Protein AF-A0A968MEX9-F1 (afdb_monomer_lite)

Secondary structure (DSSP, 8-state):
--B--SS----STTGGGGS-TTSHHHHHHHHHHHHHH-SHHHHHHHHT----SHHHHHT--HHHHHH-HHHHHHHHHHHHHHHHHHHHHHHHHHHHH-TTS-B----EESS---HHHHHHHHHH-SSEEEE--SSS--HHHHHHHHHHH-S-EEEEE-----------

Foldseek 3Di:
DADADAAAPPLALLCVLVDDLPDPLLVVLLVLLCVVQVDDVSVCVQQVHDDPDSSCVSNPHSVSCVVTPSSVVSSNVSSLVVLLCVLVVVLVVCCVPPVPHFHAYHAHELADHPLSSLCSNLVRGQEHEYADADPDRDPVSVVSSCVSNVHHYHYPHYDDDDDDDPPD

Structure (mmCIF, N/CA/C/O backbone):
data_AF-A0A968MEX9-F1
#
_entry.id   AF-A0A968MEX9-F1
#
loop_
_atom_site.group_PDB
_atom_site.id
_atom_site.type_symbol
_atom_site.label_atom_id
_atom_site.label_alt_id
_atom_site.label_comp_id
_atom_site.label_asym_id
_atom_site.label_entity_id
_atom_site.label_seq_id
_atom_site.pdbx_PDB_ins_code
_atom_site.Cartn_x
_atom_site.Cartn_y
_atom_site.Cartn_z
_atom_site.occupancy
_atom_site.B_iso_or_equiv
_atom_site.auth_seq_id
_atom_site.auth_comp_id
_atom_site.auth_asym_id
_atom_site.auth_atom_id
_atom_site.pdbx_PDB_model_num
ATOM 1 N N . MET A 1 1 ? 4.239 -7.609 -24.395 1.00 84.88 1 MET A N 1
ATOM 2 C CA . MET A 1 1 ? 4.602 -6.581 -23.383 1.00 84.88 1 MET A CA 1
ATOM 3 C C . MET A 1 1 ? 3.356 -6.282 -22.563 1.00 84.88 1 MET A C 1
ATOM 5 O O . MET A 1 1 ? 2.292 -6.270 -23.156 1.00 84.88 1 MET A O 1
ATOM 9 N N . GLY A 1 2 ? 3.469 -6.153 -21.239 1.00 96.69 2 GLY A N 1
ATOM 10 C CA . GLY A 1 2 ? 2.328 -6.124 -20.310 1.00 96.69 2 GLY A CA 1
ATOM 11 C C . GLY A 1 2 ? 1.661 -4.762 -20.087 1.00 96.69 2 GLY A C 1
ATOM 12 O O . GLY A 1 2 ? 1.912 -3.812 -20.825 1.00 96.69 2 GLY A O 1
ATOM 13 N N . TYR A 1 3 ? 0.853 -4.672 -19.027 1.00 98.12 3 TYR A N 1
ATOM 14 C CA . TYR A 1 3 ? 0.053 -3.497 -18.669 1.00 98.12 3 TYR A CA 1
ATOM 15 C C . TYR A 1 3 ? 0.547 -2.813 -17.391 1.00 98.12 3 TYR A C 1
ATOM 17 O O . TYR A 1 3 ? 0.719 -3.466 -16.360 1.00 98.12 3 TYR A O 1
ATOM 25 N N . PHE A 1 4 ? 0.701 -1.487 -17.442 1.00 98.12 4 PHE A N 1
ATOM 26 C CA . PHE A 1 4 ? 0.693 -0.640 -16.246 1.00 98.12 4 PHE A CA 1
ATOM 27 C C . PHE A 1 4 ? -0.752 -0.310 -15.880 1.00 98.12 4 PHE A C 1
ATOM 29 O O . PHE A 1 4 ? -1.548 -0.018 -16.773 1.00 98.12 4 PHE A O 1
ATOM 36 N N . ILE A 1 5 ? -1.079 -0.322 -14.590 1.00 98.00 5 ILE A N 1
ATOM 37 C CA . ILE A 1 5 ? -2.385 0.117 -14.088 1.00 98.00 5 ILE A CA 1
ATOM 38 C C . ILE A 1 5 ? -2.142 1.182 -13.026 1.00 98.00 5 ILE A C 1
ATOM 40 O O . ILE A 1 5 ? -1.430 0.926 -12.061 1.00 98.00 5 ILE A O 1
ATOM 44 N N . ASP A 1 6 ? -2.743 2.355 -13.220 1.00 97.38 6 ASP A N 1
ATOM 45 C CA . ASP A 1 6 ? -2.512 3.578 -12.442 1.00 97.38 6 ASP A CA 1
ATOM 46 C C . ASP A 1 6 ? -1.059 4.093 -12.471 1.00 97.38 6 ASP A C 1
ATOM 48 O O . ASP A 1 6 ? -0.200 3.609 -13.214 1.00 97.38 6 ASP A O 1
ATOM 52 N N . ASN A 1 7 ? -0.805 5.146 -11.691 1.00 97.62 7 ASN A N 1
ATOM 53 C CA . ASN A 1 7 ? 0.489 5.801 -11.565 1.00 97.62 7 ASN A CA 1
ATOM 54 C C . ASN A 1 7 ? 0.612 6.478 -10.192 1.00 97.62 7 ASN A C 1
ATOM 56 O O . ASN A 1 7 ? -0.315 7.172 -9.781 1.00 97.62 7 ASN A O 1
ATOM 60 N N . GLU A 1 8 ? 1.744 6.291 -9.506 1.00 95.31 8 GLU A N 1
ATOM 61 C CA . GLU A 1 8 ? 2.144 7.019 -8.286 1.00 95.31 8 GLU A CA 1
ATOM 62 C C . GLU A 1 8 ? 1.076 7.127 -7.184 1.00 95.31 8 GLU A C 1
ATOM 64 O O . GL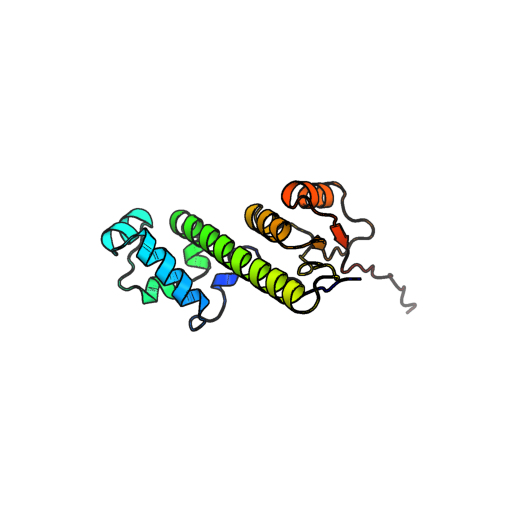U A 1 8 ? 0.952 8.142 -6.496 1.00 95.31 8 GLU A O 1
ATOM 69 N N . GLN A 1 9 ? 0.327 6.044 -6.970 1.00 91.69 9 GLN A N 1
ATOM 70 C CA . GLN A 1 9 ? -0.656 5.968 -5.890 1.00 91.69 9 GLN A CA 1
ATOM 71 C C . GLN A 1 9 ? -0.008 6.249 -4.510 1.00 91.69 9 GLN A C 1
ATOM 73 O O . GLN A 1 9 ? 1.129 5.823 -4.254 1.00 91.69 9 GLN A O 1
ATOM 78 N N . PRO A 1 10 ? -0.701 6.960 -3.598 1.00 90.12 10 PRO A N 1
ATOM 79 C CA . PRO A 1 10 ? -0.111 7.483 -2.368 1.00 90.12 10 PRO A CA 1
ATOM 80 C C . PRO A 1 10 ? -0.056 6.434 -1.241 1.00 90.12 10 PRO A C 1
ATOM 82 O O . PRO A 1 10 ? -0.762 6.527 -0.244 1.00 90.12 10 PRO A O 1
ATOM 85 N N . TRP A 1 11 ? 0.834 5.449 -1.366 1.00 92.38 11 TRP A N 1
ATOM 86 C CA . TRP A 1 11 ? 1.031 4.347 -0.402 1.00 92.38 11 TRP A CA 1
ATOM 87 C C . TRP A 1 11 ? 1.844 4.709 0.859 1.00 92.38 11 TRP A C 1
ATOM 89 O O . TRP A 1 11 ? 2.539 3.862 1.425 1.00 92.38 11 TRP A O 1
ATOM 99 N N . ARG A 1 12 ? 1.880 5.984 1.251 1.00 88.00 12 ARG A N 1
ATOM 100 C CA . ARG A 1 12 ? 2.664 6.458 2.402 1.00 88.00 12 ARG A CA 1
ATOM 101 C C . ARG A 1 12 ? 1.819 7.289 3.330 1.00 88.00 12 ARG A C 1
ATOM 103 O O . ARG A 1 12 ? 0.809 7.845 2.914 1.00 88.00 12 ARG A O 1
ATOM 110 N N . ASP A 1 13 ? 2.313 7.403 4.560 1.00 86.56 13 ASP A N 1
ATOM 111 C CA . ASP A 1 13 ? 1.817 8.332 5.572 1.00 86.56 13 ASP A CA 1
ATOM 112 C C . ASP A 1 13 ? 0.307 8.205 5.798 1.00 86.56 13 ASP A C 1
ATOM 114 O O . ASP A 1 13 ? -0.339 9.145 6.236 1.00 86.56 13 ASP A O 1
ATOM 118 N N . LEU A 1 14 ? -0.259 7.027 5.496 1.00 88.62 14 LEU A N 1
ATOM 119 C CA . LEU A 1 14 ? -1.681 6.726 5.619 1.00 88.62 14 LEU A CA 1
ATOM 120 C C . LEU A 1 14 ? -2.574 7.718 4.861 1.00 88.62 14 LEU A C 1
ATOM 122 O O . LEU A 1 14 ? -3.707 7.979 5.275 1.00 88.62 14 LEU A O 1
ATOM 126 N N . LYS A 1 15 ? -2.094 8.237 3.723 1.00 89.38 15 LYS A N 1
ATOM 127 C CA . LYS A 1 15 ? -2.837 9.165 2.855 1.00 89.38 15 LYS A CA 1
ATOM 128 C C . LYS A 1 15 ? -4.189 8.634 2.390 1.00 89.38 15 LYS A C 1
ATOM 130 O O . LYS A 1 15 ? -5.079 9.414 2.069 1.00 89.38 15 LYS A O 1
ATOM 135 N N . LEU A 1 16 ? -4.392 7.317 2.440 1.00 89.75 16 LEU A N 1
ATOM 136 C CA . LEU A 1 16 ? -5.709 6.689 2.311 1.00 89.75 16 LEU A CA 1
ATOM 137 C C . LEU A 1 16 ? -6.779 7.377 3.188 1.00 89.75 16 LEU A C 1
ATOM 139 O O . LEU A 1 16 ? -7.918 7.541 2.759 1.00 89.75 16 LEU A O 1
ATOM 143 N N . PHE A 1 17 ? -6.409 7.827 4.390 1.00 91.88 17 PHE A N 1
ATOM 144 C CA . PHE A 1 17 ? -7.295 8.495 5.346 1.00 91.88 17 PHE A CA 1
ATOM 145 C C . PHE A 1 17 ? -7.403 10.023 5.162 1.00 91.88 17 PHE A C 1
ATOM 147 O O . PHE A 1 17 ? -8.162 10.653 5.898 1.00 91.88 17 PHE A O 1
ATOM 154 N N . GLU A 1 18 ? -6.714 10.629 4.189 1.00 89.56 18 GLU A N 1
ATOM 155 C CA . GLU A 1 18 ? -6.935 12.034 3.784 1.00 89.56 18 GLU A CA 1
ATOM 156 C C . GLU A 1 18 ? -8.151 12.174 2.847 1.00 89.56 18 GLU A C 1
ATOM 158 O O . GLU A 1 18 ? -8.733 13.250 2.727 1.00 89.56 18 GLU A O 1
ATOM 163 N N . GLY A 1 19 ? -8.550 11.082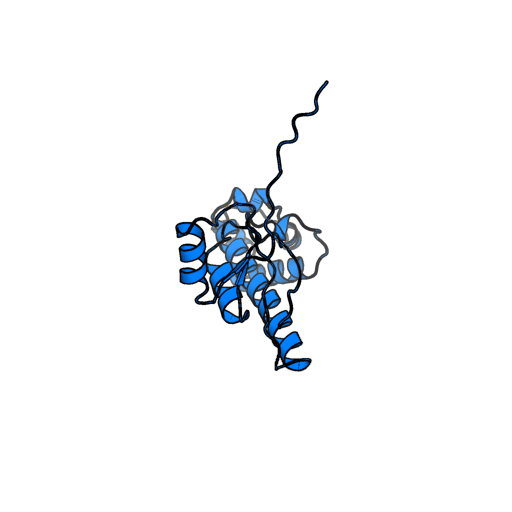 2.186 1.00 78.81 19 GLY A N 1
ATOM 164 C CA . GLY A 1 19 ? -9.643 11.072 1.217 1.00 78.81 19 GLY A CA 1
ATOM 165 C C . GLY A 1 19 ? -11.041 11.244 1.822 1.00 78.81 19 GLY A C 1
ATOM 166 O O . GLY A 1 19 ? -11.248 11.186 3.040 1.00 78.81 19 GLY A O 1
ATOM 167 N N . GLU A 1 20 ? -12.018 11.397 0.924 1.00 81.75 20 GLU A N 1
ATOM 168 C CA . GLU A 1 20 ? -13.435 11.603 1.239 1.00 81.75 20 GLU A CA 1
ATOM 169 C C . GLU A 1 20 ? -13.996 10.555 2.221 1.00 81.75 20 GLU A C 1
ATOM 171 O O . GLU A 1 20 ? -13.670 9.363 2.187 1.00 81.75 20 GLU A O 1
ATOM 176 N N . LYS A 1 21 ? -14.853 11.026 3.131 1.00 86.06 21 LYS A N 1
ATOM 177 C CA . LYS A 1 21 ? -15.369 10.262 4.279 1.00 86.06 21 LYS A CA 1
ATOM 178 C C . LYS A 1 21 ? -16.537 9.328 3.935 1.00 86.06 21 LYS A C 1
ATOM 180 O O . LYS A 1 21 ? -16.847 8.427 4.706 1.00 86.06 21 LYS A O 1
ATOM 185 N N . ASP A 1 22 ? -17.156 9.510 2.773 1.00 87.06 22 ASP A N 1
ATOM 186 C CA . ASP A 1 22 ? -18.326 8.757 2.307 1.00 87.06 22 ASP A CA 1
ATOM 187 C C . ASP A 1 22 ? -17.971 7.535 1.439 1.00 87.06 22 ASP A C 1
ATOM 189 O O . ASP A 1 22 ? -18.852 6.831 0.941 1.00 87.06 22 ASP A O 1
ATOM 193 N N . LYS A 1 23 ? -16.678 7.255 1.246 1.00 92.69 23 LYS A N 1
ATOM 194 C CA . LYS A 1 23 ? -16.226 6.172 0.369 1.00 92.69 23 LYS A CA 1
ATOM 195 C C . LYS A 1 23 ? -16.374 4.789 1.015 1.00 92.69 23 LYS A C 1
ATOM 197 O O . LYS A 1 23 ? -16.149 4.646 2.216 1.00 92.69 23 LYS A O 1
ATOM 202 N N . PRO A 1 24 ? -16.629 3.726 0.222 1.00 93.81 24 PRO A N 1
ATOM 203 C CA . PRO A 1 24 ? -16.819 2.367 0.742 1.00 93.81 24 PRO A CA 1
ATOM 204 C C . PRO A 1 24 ? -15.690 1.850 1.643 1.00 93.81 24 PRO A C 1
ATOM 206 O O . PRO A 1 24 ? -15.951 1.117 2.592 1.00 93.81 24 PRO A O 1
ATOM 209 N N . PHE A 1 25 ? -14.438 2.254 1.397 1.00 93.12 25 PHE A N 1
ATOM 210 C CA . PHE A 1 25 ? -13.308 1.815 2.221 1.00 93.12 25 PHE A CA 1
ATOM 211 C C . PHE A 1 25 ? -13.426 2.278 3.682 1.00 93.12 25 PHE A C 1
ATOM 213 O O . PHE A 1 25 ? -12.952 1.585 4.574 1.00 93.12 25 PHE A O 1
ATOM 220 N N . ARG A 1 26 ? -14.085 3.414 3.949 1.00 95.25 26 ARG A N 1
ATOM 221 C CA . ARG A 1 26 ? -14.302 3.925 5.310 1.00 95.25 26 ARG A CA 1
ATOM 222 C C . ARG A 1 26 ? -15.209 3.000 6.116 1.00 95.25 26 ARG A C 1
ATOM 224 O O . ARG A 1 26 ? -14.959 2.765 7.294 1.00 95.25 26 ARG A O 1
ATOM 231 N N . PHE A 1 27 ? -16.219 2.425 5.467 1.00 95.69 27 PHE A N 1
ATOM 232 C CA . PHE A 1 27 ? -17.093 1.427 6.080 1.00 95.69 27 PHE A CA 1
ATOM 233 C C . PHE A 1 27 ? -16.365 0.100 6.320 1.00 95.69 27 PHE A C 1
ATOM 235 O O . PHE A 1 27 ? -16.575 -0.521 7.357 1.00 95.69 27 PHE A O 1
ATOM 242 N N . GLU A 1 28 ? -15.471 -0.317 5.416 1.00 96.81 28 GLU A N 1
ATOM 243 C CA . GLU A 1 28 ? -14.644 -1.511 5.653 1.00 96.81 28 GLU A CA 1
ATOM 244 C C . GLU A 1 28 ? -13.639 -1.287 6.794 1.00 96.81 28 GLU A C 1
ATOM 246 O O . GLU A 1 28 ? -13.410 -2.189 7.597 1.00 96.81 28 GLU A O 1
ATOM 251 N N . TRP A 1 29 ? -13.090 -0.073 6.921 1.00 97.12 29 TRP A N 1
ATOM 252 C CA . TRP A 1 29 ? -12.275 0.323 8.071 1.00 97.12 29 TRP A CA 1
ATOM 253 C C . TRP A 1 29 ? -13.064 0.206 9.375 1.00 97.12 29 TRP A C 1
ATOM 255 O O . TRP A 1 29 ? -12.623 -0.486 10.290 1.00 97.12 29 TRP A O 1
ATOM 265 N N . GLU A 1 30 ? -14.250 0.819 9.450 1.00 96.88 30 GLU A N 1
ATOM 266 C CA . GLU A 1 30 ? -15.120 0.697 10.623 1.00 96.88 30 GLU A CA 1
ATOM 267 C C . GLU A 1 30 ? -15.385 -0.768 10.953 1.00 96.88 30 GLU A C 1
ATOM 269 O O . GLU A 1 30 ? -15.173 -1.187 12.089 1.00 96.88 30 GLU A O 1
ATOM 274 N N . LYS A 1 31 ? -15.785 -1.562 9.959 1.00 97.56 31 LYS A N 1
ATOM 275 C CA . LYS A 1 31 ? -16.063 -2.985 10.134 1.00 97.56 31 LYS A CA 1
ATOM 276 C C . LYS A 1 31 ? -14.859 -3.733 10.708 1.00 97.56 31 LYS A C 1
ATOM 278 O O . LYS A 1 31 ? -15.029 -4.475 11.672 1.00 97.56 31 LYS A O 1
ATOM 283 N N . MET A 1 32 ? -13.649 -3.501 10.193 1.00 97.94 32 MET A N 1
ATOM 284 C CA . MET A 1 32 ? -12.424 -4.120 10.715 1.00 97.94 32 MET A CA 1
ATOM 285 C C . MET A 1 32 ? -12.201 -3.781 12.198 1.00 97.94 32 MET A C 1
ATOM 287 O O . MET A 1 32 ? -11.811 -4.640 12.994 1.00 97.94 32 MET A O 1
ATOM 291 N N . ILE A 1 33 ? -12.466 -2.534 12.591 1.00 98.06 33 ILE A N 1
ATOM 292 C CA . ILE A 1 33 ? -12.295 -2.072 13.972 1.00 98.06 33 ILE A CA 1
ATOM 293 C C . ILE A 1 33 ? -13.397 -2.614 14.890 1.00 98.06 33 ILE A C 1
ATOM 295 O O . ILE A 1 33 ? -13.087 -3.106 15.980 1.00 98.06 33 ILE A O 1
ATOM 299 N N . VAL A 1 34 ? -14.655 -2.613 14.446 1.00 97.25 34 VAL A N 1
ATOM 300 C CA . VAL A 1 34 ? -15.791 -3.227 15.154 1.00 97.25 34 VAL A CA 1
ATOM 301 C C . VAL A 1 34 ? -15.527 -4.712 15.387 1.00 97.25 34 VAL A C 1
ATOM 303 O O . VAL A 1 34 ? -15.690 -5.211 16.500 1.00 97.25 34 VAL A O 1
ATOM 306 N N . GLU A 1 35 ? -15.071 -5.433 14.364 1.00 97.38 35 GLU A N 1
ATOM 307 C CA . GLU A 1 35 ? -14.770 -6.858 14.466 1.00 97.38 35 GLU A CA 1
ATOM 308 C C . GLU A 1 35 ? -13.648 -7.143 15.463 1.00 97.38 35 GLU A C 1
ATOM 310 O O . GLU A 1 35 ? -13.733 -8.134 16.195 1.00 97.38 35 GLU A O 1
ATOM 315 N N . LYS A 1 36 ? -12.631 -6.279 15.523 1.00 97.56 36 LYS A N 1
ATOM 316 C CA . LYS A 1 36 ? -11.490 -6.429 16.426 1.00 97.56 36 LYS A CA 1
ATOM 317 C C . LYS A 1 36 ? -11.833 -6.106 17.881 1.00 97.56 36 LYS A C 1
ATOM 319 O O . LYS A 1 36 ? -11.432 -6.853 18.770 1.00 97.56 36 LYS A O 1
ATOM 324 N N . TYR A 1 37 ? -12.523 -4.994 18.129 1.00 97.38 37 TYR A N 1
ATOM 325 C CA . TYR A 1 37 ? -12.712 -4.462 19.483 1.00 97.38 37 TYR A CA 1
ATOM 326 C C . TYR A 1 37 ? -14.069 -4.776 20.103 1.00 97.38 37 TYR A C 1
ATOM 328 O O . TYR A 1 37 ? -14.160 -4.784 21.326 1.00 97.38 37 TYR A O 1
ATOM 336 N N . LYS A 1 38 ? -15.087 -5.074 19.286 1.00 94.12 38 LYS A N 1
ATOM 337 C CA . LYS A 1 38 ? -16.481 -5.383 19.657 1.00 94.12 38 LYS A CA 1
ATOM 338 C C . LYS A 1 38 ? -17.257 -4.247 20.330 1.00 94.12 38 LYS A C 1
ATOM 340 O O . LYS A 1 38 ? -18.423 -4.053 20.001 1.00 94.12 38 LYS A O 1
ATOM 345 N N . ASP A 1 39 ? -16.635 -3.499 21.234 1.00 94.44 39 ASP A N 1
ATOM 346 C CA . ASP A 1 39 ? -17.264 -2.443 22.021 1.00 94.44 39 ASP A CA 1
ATOM 347 C C . ASP A 1 39 ? -16.344 -1.222 22.222 1.00 94.44 39 ASP A C 1
ATOM 349 O O . ASP A 1 39 ? -15.114 -1.295 22.118 1.00 94.44 39 ASP A O 1
ATOM 353 N N . PHE A 1 40 ? -16.958 -0.077 22.534 1.00 94.25 40 PHE A N 1
ATOM 354 C CA . PHE A 1 40 ? -16.243 1.185 22.727 1.00 94.25 40 PHE A CA 1
ATOM 355 C C . PHE A 1 40 ? -15.410 1.230 24.003 1.00 94.25 40 PHE A C 1
ATOM 357 O O . PHE A 1 40 ? -14.416 1.950 24.032 1.00 94.25 40 PHE A O 1
ATOM 364 N N . HIS A 1 41 ? -15.785 0.506 25.060 1.00 94.44 41 HIS A N 1
ATOM 365 C CA . HIS A 1 41 ? -15.029 0.526 26.310 1.00 94.44 41 HIS A CA 1
ATOM 366 C C . HIS A 1 41 ? -13.637 -0.071 26.088 1.00 94.44 41 HIS A C 1
ATOM 368 O O . HIS A 1 41 ? -12.625 0.538 26.442 1.00 94.44 41 HIS A O 1
ATOM 374 N N . THR A 1 42 ? -13.584 -1.218 25.416 1.00 96.38 42 THR A N 1
ATOM 375 C CA . THR A 1 42 ? -12.347 -1.897 25.036 1.00 96.38 42 THR A CA 1
ATOM 376 C C . THR A 1 42 ? -11.534 -1.064 24.046 1.00 96.38 42 THR A C 1
ATOM 378 O O . THR A 1 42 ? -10.330 -0.874 24.252 1.00 96.38 42 THR A O 1
ATOM 381 N N . LEU A 1 43 ? -12.181 -0.522 23.008 1.00 97.56 43 LEU A N 1
ATOM 382 C CA . LEU A 1 43 ? -11.528 0.332 22.014 1.00 97.56 43 LEU A CA 1
ATOM 383 C C . LEU A 1 43 ? -10.902 1.568 22.664 1.00 97.56 43 LEU A C 1
ATOM 385 O O . LEU A 1 43 ? -9.693 1.764 22.557 1.00 97.56 43 LEU A O 1
ATOM 389 N N . ASN A 1 44 ? -11.692 2.358 23.395 1.00 97.38 44 ASN A N 1
ATOM 390 C CA . ASN A 1 44 ? -11.237 3.604 24.008 1.00 97.38 44 ASN A CA 1
ATOM 391 C C . ASN A 1 44 ? -10.150 3.369 25.059 1.00 97.38 44 ASN A C 1
ATOM 393 O O . ASN A 1 44 ? -9.215 4.163 25.157 1.00 97.38 44 ASN A O 1
ATOM 397 N N . LYS A 1 45 ? -10.202 2.245 25.784 1.00 97.31 45 LYS A N 1
ATOM 398 C CA . LYS A 1 45 ? -9.134 1.838 26.705 1.00 97.31 45 LYS A CA 1
ATOM 399 C C . LYS A 1 45 ? -7.815 1.550 25.983 1.00 97.31 45 LYS A C 1
ATOM 401 O O . LYS A 1 45 ? -6.760 1.939 26.473 1.00 97.31 45 LYS A O 1
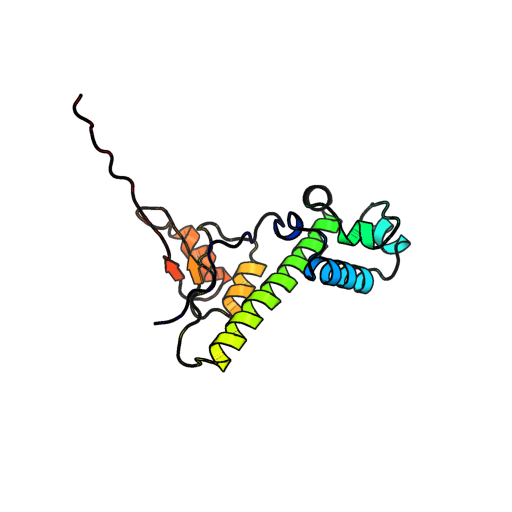ATOM 406 N N . ILE A 1 46 ? -7.848 0.849 24.848 1.00 97.25 46 ILE A N 1
ATOM 407 C CA . ILE A 1 46 ? -6.629 0.439 24.126 1.00 97.25 46 ILE A CA 1
ATOM 408 C C . ILE A 1 46 ? -6.057 1.585 23.295 1.00 97.25 46 ILE A C 1
ATOM 410 O O . ILE A 1 46 ? -4.840 1.777 23.265 1.00 97.25 46 ILE A O 1
ATOM 414 N N . TRP A 1 47 ? -6.921 2.325 22.611 1.00 97.31 47 TRP A N 1
ATOM 415 C CA . TRP A 1 47 ? -6.532 3.474 21.805 1.00 97.31 47 TRP A CA 1
ATOM 416 C C . TRP A 1 47 ? -6.277 4.723 22.648 1.00 97.31 47 TRP A C 1
ATOM 418 O O . TRP A 1 47 ? -5.720 5.672 22.117 1.00 97.31 47 TRP A O 1
ATOM 428 N N . ASN A 1 48 ? -6.599 4.728 23.947 1.00 96.19 48 ASN A N 1
ATOM 429 C CA . ASN A 1 48 ? -6.536 5.925 24.791 1.00 96.19 48 ASN A CA 1
ATOM 430 C C . ASN A 1 48 ? -7.293 7.097 24.137 1.00 96.19 48 ASN A C 1
ATOM 432 O O . ASN A 1 48 ? -6.745 8.175 23.909 1.00 96.19 48 ASN A O 1
ATOM 436 N N . SER A 1 49 ? -8.540 6.825 23.761 1.00 95.12 49 SER A N 1
ATOM 437 C CA . SER A 1 49 ? -9.420 7.722 23.010 1.00 95.12 49 SER A CA 1
ATOM 438 C C . SER A 1 49 ? -10.760 7.905 23.722 1.00 95.12 49 SER A C 1
ATOM 440 O O . SER A 1 49 ? -11.022 7.297 24.758 1.00 95.12 49 SER A O 1
ATOM 442 N N . SER A 1 50 ? -11.624 8.742 23.154 1.00 95.19 50 SER A N 1
ATOM 443 C CA . SER A 1 50 ? -12.951 9.052 23.694 1.00 95.19 50 SER A CA 1
ATOM 444 C C . SER A 1 50 ? -14.030 9.039 22.605 1.00 95.19 50 SER A C 1
ATOM 446 O O . SER A 1 50 ? -14.863 9.942 22.535 1.00 95.19 50 SER A O 1
ATOM 448 N N . PHE A 1 51 ? -13.990 8.047 21.712 1.00 95.75 51 PHE A N 1
ATOM 449 C CA . PHE A 1 51 ? -14.984 7.898 20.650 1.00 95.75 51 PHE A CA 1
ATOM 450 C C . PHE A 1 51 ? -16.355 7.574 21.242 1.00 95.75 51 PHE A C 1
ATOM 452 O O . PHE A 1 51 ? -16.454 6.729 22.138 1.00 95.75 51 PHE A O 1
ATOM 459 N N . SER A 1 52 ? -17.392 8.251 20.746 1.00 93.56 52 SER A N 1
ATOM 460 C CA . SER A 1 52 ? -18.760 8.134 21.270 1.00 93.56 52 SER A CA 1
ATOM 461 C C . SER A 1 52 ? -19.664 7.299 20.367 1.00 93.56 52 SER A C 1
ATOM 463 O O . SER A 1 52 ? -20.711 6.824 20.803 1.00 93.56 52 SER A O 1
ATOM 465 N N . ASN A 1 53 ? -19.271 7.112 19.108 1.00 95.50 53 ASN A N 1
ATOM 466 C CA . ASN A 1 53 ? -19.980 6.302 18.129 1.00 95.50 53 ASN A CA 1
ATOM 467 C C . ASN A 1 53 ? -18.995 5.759 17.066 1.00 95.50 53 ASN A C 1
ATOM 469 O O . ASN A 1 53 ? -17.829 6.155 17.007 1.00 95.50 53 ASN A O 1
ATOM 473 N N . TRP A 1 54 ? -19.459 4.833 16.224 1.00 95.19 54 TRP A N 1
ATOM 474 C CA . TRP A 1 54 ? -18.625 4.223 15.181 1.00 95.19 54 TRP A CA 1
ATOM 475 C C . TRP A 1 54 ? -18.362 5.153 13.993 1.00 95.19 54 TRP A C 1
ATOM 477 O O . TRP A 1 54 ? -17.356 4.995 13.307 1.00 95.19 54 TRP A O 1
ATOM 487 N N . GLU A 1 55 ? -19.211 6.158 13.780 1.00 94.75 55 GLU A N 1
ATOM 488 C CA . GLU A 1 55 ? -18.996 7.174 12.754 1.00 94.75 55 GLU A CA 1
ATOM 489 C C . GLU A 1 55 ? -17.769 8.047 13.072 1.00 94.75 55 GLU A C 1
ATOM 491 O O . GLU A 1 55 ? -17.008 8.368 12.160 1.00 94.75 55 GLU A O 1
ATOM 496 N N . ASP A 1 56 ? -17.489 8.343 14.345 1.00 94.50 56 ASP A N 1
ATOM 497 C CA . ASP A 1 56 ? -16.264 9.044 14.748 1.00 94.50 56 ASP A CA 1
ATOM 498 C C . ASP A 1 56 ? -15.009 8.229 14.374 1.00 94.50 56 ASP A C 1
ATOM 500 O O . ASP A 1 56 ? -14.024 8.771 13.870 1.00 94.50 56 ASP A O 1
ATOM 504 N N . VAL A 1 57 ? -15.059 6.906 14.580 1.00 95.69 57 VAL A N 1
ATOM 505 C CA . VAL A 1 57 ? -13.984 5.966 14.213 1.00 95.69 57 VAL A CA 1
ATOM 506 C C . VAL A 1 57 ? -13.834 5.879 12.694 1.00 95.69 57 VAL A C 1
ATOM 508 O O . VAL A 1 57 ? -12.715 5.903 12.178 1.00 95.69 57 VAL A O 1
ATOM 511 N N . ARG A 1 58 ? -14.954 5.802 11.967 1.00 95.50 58 ARG A N 1
ATOM 512 C CA . ARG A 1 58 ? -15.006 5.798 10.498 1.00 95.50 58 ARG A CA 1
ATOM 513 C C . ARG A 1 58 ? -14.338 7.044 9.920 1.00 95.50 58 ARG A C 1
ATOM 515 O O . ARG A 1 58 ? -13.527 6.960 8.996 1.00 95.50 58 ARG A O 1
ATOM 522 N N . ASN A 1 59 ? -14.667 8.194 10.497 1.00 94.44 59 ASN A N 1
ATOM 523 C CA . ASN A 1 59 ? -14.298 9.519 10.014 1.00 94.44 59 ASN A CA 1
ATOM 524 C C . ASN A 1 59 ? -13.006 10.065 10.625 1.00 94.44 59 ASN A C 1
ATOM 526 O O . ASN A 1 59 ? -12.728 11.262 10.471 1.00 94.44 59 ASN A O 1
ATOM 530 N N . ILE A 1 60 ? -12.229 9.204 11.288 1.00 94.56 60 ILE A N 1
ATOM 531 C CA . ILE A 1 60 ? -10.948 9.557 11.886 1.00 94.56 60 ILE A CA 1
ATOM 532 C C . ILE A 1 60 ? -10.031 10.227 10.853 1.00 94.56 60 ILE A C 1
ATOM 534 O O . ILE A 1 60 ? -9.960 9.811 9.686 1.00 94.56 60 ILE A O 1
ATOM 538 N N . SER A 1 61 ? -9.374 11.305 11.278 1.00 92.75 61 SER A N 1
ATOM 539 C CA . SER A 1 61 ? -8.455 12.056 10.429 1.00 92.75 61 SER A CA 1
ATOM 540 C C . SER A 1 61 ? -7.079 11.396 10.395 1.00 92.75 61 SER A C 1
ATOM 542 O O . SER A 1 61 ? -6.706 10.647 11.302 1.00 92.75 61 SER A O 1
ATOM 544 N N . ASN A 1 62 ? -6.318 11.679 9.340 1.00 92.69 62 ASN A N 1
ATOM 545 C CA . ASN A 1 62 ? -4.955 11.186 9.200 1.00 92.69 62 ASN A CA 1
ATOM 546 C C . ASN A 1 62 ? -4.061 11.656 10.366 1.00 92.69 62 ASN A C 1
ATOM 548 O O . ASN A 1 62 ? -3.316 10.858 10.931 1.00 92.69 62 ASN A O 1
ATOM 552 N N . GLU A 1 63 ? -4.223 12.904 10.807 1.00 92.25 63 GLU A N 1
ATOM 553 C CA . GLU A 1 63 ? -3.465 13.493 11.916 1.00 92.25 63 GLU A CA 1
ATOM 554 C C . GLU A 1 63 ? -3.726 12.743 13.226 1.00 92.25 63 GLU A C 1
ATOM 556 O O . GLU A 1 63 ? -2.788 12.316 13.896 1.00 92.25 63 GLU A O 1
ATOM 561 N N . ALA A 1 64 ? -4.998 12.478 13.547 1.00 93.06 64 ALA A N 1
ATOM 562 C CA . ALA A 1 64 ? -5.370 11.730 14.748 1.00 93.06 64 ALA A CA 1
ATOM 563 C C . ALA A 1 64 ? -4.796 10.302 14.751 1.00 93.06 64 ALA A C 1
ATOM 565 O O . ALA A 1 64 ? -4.473 9.758 15.811 1.00 93.06 64 ALA A O 1
ATOM 566 N N . ILE A 1 65 ? -4.656 9.692 13.570 1.00 95.12 65 ILE A N 1
ATOM 567 C CA . ILE A 1 65 ? -4.003 8.392 13.426 1.00 95.12 65 ILE A CA 1
ATOM 568 C C . ILE A 1 65 ? -2.495 8.511 13.673 1.00 95.12 65 ILE A C 1
ATOM 570 O O . ILE A 1 65 ? -1.938 7.702 14.416 1.00 95.12 65 ILE A O 1
ATOM 574 N N . ILE A 1 66 ? -1.827 9.490 13.059 1.00 92.81 66 ILE A N 1
ATOM 575 C CA . ILE A 1 66 ? -0.373 9.675 13.169 1.00 92.81 66 ILE A CA 1
ATOM 576 C C . ILE A 1 66 ? 0.038 9.987 14.613 1.00 92.81 66 ILE A C 1
ATOM 578 O O . ILE A 1 66 ? 1.005 9.402 15.113 1.00 92.81 66 ILE A O 1
ATOM 582 N N . ASP A 1 67 ? -0.725 10.834 15.301 1.00 95.00 67 ASP A N 1
ATOM 583 C CA . ASP A 1 67 ? -0.448 11.250 16.678 1.00 95.00 67 ASP A CA 1
ATOM 584 C C . ASP A 1 67 ? -0.646 10.113 17.691 1.00 95.00 67 ASP A C 1
ATOM 586 O O . ASP A 1 67 ? -0.087 10.129 18.793 1.00 95.00 67 ASP A O 1
ATOM 590 N N . ASN A 1 68 ? -1.397 9.075 17.316 1.00 96.31 68 ASN A N 1
ATOM 591 C CA . ASN A 1 68 ? -1.697 7.949 18.180 1.00 96.31 68 ASN A CA 1
ATOM 592 C C . ASN A 1 68 ? -1.147 6.629 17.633 1.00 96.31 68 ASN A C 1
ATOM 594 O O . ASN A 1 68 ? -1.781 5.923 16.849 1.00 96.31 68 ASN A O 1
ATOM 598 N N . LYS A 1 69 ? 0.005 6.205 18.167 1.00 96.50 69 LYS A N 1
ATOM 599 C CA . LYS A 1 69 ? 0.676 4.951 17.775 1.00 96.50 69 LYS A CA 1
ATOM 600 C C . LYS A 1 69 ? -0.224 3.711 17.831 1.00 96.50 69 LYS A C 1
ATOM 602 O O . LYS A 1 69 ? 0.004 2.778 17.068 1.00 96.50 69 LYS A O 1
ATOM 607 N N . LYS A 1 70 ? -1.206 3.651 18.741 1.00 97.25 70 LYS A N 1
ATOM 608 C CA . LYS A 1 70 ? -2.104 2.490 18.865 1.00 97.25 70 LYS A CA 1
ATOM 609 C C . LYS A 1 70 ? -3.117 2.446 17.728 1.00 97.25 70 LYS A C 1
ATOM 611 O O . LYS A 1 70 ? -3.329 1.373 17.173 1.00 97.25 70 LYS A O 1
ATOM 616 N N . ILE A 1 71 ? -3.655 3.603 17.351 1.00 97.38 71 ILE A N 1
ATOM 617 C CA . ILE A 1 71 ? -4.521 3.751 16.179 1.00 97.38 71 ILE A CA 1
ATOM 618 C C . ILE A 1 71 ? -3.712 3.488 14.907 1.00 97.38 71 ILE A C 1
ATOM 620 O O . ILE A 1 71 ? -4.143 2.711 14.057 1.00 97.38 71 ILE A O 1
ATOM 624 N N . LYS A 1 72 ? -2.502 4.054 14.809 1.00 97.12 72 LYS A N 1
ATOM 625 C CA . LYS A 1 72 ? -1.611 3.870 13.658 1.00 97.12 72 LYS A CA 1
ATOM 626 C C . LYS A 1 72 ? -1.335 2.402 13.343 1.00 97.12 72 LYS A C 1
ATOM 628 O O . LYS A 1 72 ? -1.375 2.025 12.182 1.00 97.12 72 LYS A O 1
ATOM 633 N N . ILE A 1 73 ? -1.105 1.562 14.356 1.00 97.06 73 ILE A N 1
ATOM 634 C CA . ILE A 1 73 ? -0.893 0.117 14.155 1.00 97.06 73 ILE A CA 1
ATOM 635 C C . ILE A 1 73 ? -2.079 -0.528 13.430 1.00 97.06 73 ILE A C 1
ATOM 637 O O . ILE A 1 73 ? -1.885 -1.405 12.591 1.00 97.06 73 ILE A O 1
ATOM 641 N N . ASP A 1 74 ? -3.303 -0.121 13.754 1.00 97.94 74 ASP A N 1
ATOM 642 C CA . ASP A 1 74 ? -4.492 -0.663 13.103 1.00 97.94 74 ASP A CA 1
ATOM 643 C C . ASP A 1 74 ? -4.721 -0.048 11.728 1.00 97.94 74 ASP A C 1
ATOM 645 O O . ASP A 1 74 ? -5.072 -0.770 10.799 1.00 97.94 74 ASP A O 1
ATOM 649 N N . ALA A 1 75 ? -4.446 1.243 11.564 1.00 97.44 75 ALA A N 1
ATOM 650 C CA . ALA A 1 75 ? -4.501 1.901 10.265 1.00 97.44 75 ALA A CA 1
ATOM 651 C C . ALA A 1 75 ? -3.470 1.329 9.274 1.00 97.44 75 ALA A C 1
ATOM 653 O O . ALA A 1 75 ? -3.812 1.108 8.117 1.00 97.44 75 ALA A O 1
ATOM 654 N N . ASP A 1 76 ? -2.253 1.004 9.726 1.00 97.44 76 ASP A N 1
ATOM 655 C CA . ASP A 1 76 ? -1.231 0.329 8.914 1.00 97.44 76 ASP A CA 1
ATOM 656 C C . ASP A 1 76 ? -1.733 -1.056 8.458 1.00 97.44 76 ASP A C 1
ATOM 658 O O . ASP A 1 76 ? -1.643 -1.396 7.279 1.00 97.44 76 ASP A O 1
ATOM 662 N N . LYS A 1 77 ? -2.359 -1.832 9.357 1.00 97.75 77 LYS A N 1
ATOM 663 C CA . LYS A 1 77 ? -2.979 -3.124 8.999 1.00 97.75 77 LYS A CA 1
ATOM 664 C C . LYS A 1 77 ? -4.131 -2.971 8.011 1.00 97.75 77 LYS A C 1
ATOM 666 O O . LYS A 1 77 ? -4.329 -3.834 7.157 1.00 97.75 77 LYS A O 1
ATOM 671 N N . PHE A 1 78 ? -4.906 -1.897 8.129 1.00 97.69 78 PHE A N 1
ATOM 672 C CA . PHE A 1 78 ? -5.965 -1.612 7.172 1.00 97.69 78 PHE A CA 1
ATOM 673 C C . PHE A 1 78 ? -5.406 -1.217 5.805 1.00 97.69 78 PHE A C 1
ATOM 675 O O . PHE A 1 78 ? -5.913 -1.674 4.785 1.00 97.69 78 PHE A O 1
ATOM 682 N N . GLU A 1 79 ? -4.337 -0.424 5.763 1.00 96.69 79 GLU A N 1
ATOM 683 C CA . GLU A 1 79 ? -3.645 -0.084 4.519 1.00 96.69 79 GLU A CA 1
ATOM 684 C C . GLU A 1 79 ? -3.057 -1.342 3.852 1.00 96.69 79 GLU A C 1
ATOM 686 O O . GLU A 1 79 ? -3.167 -1.488 2.634 1.00 96.69 79 GLU A O 1
ATOM 691 N N . ASP A 1 80 ? -2.549 -2.308 4.629 1.00 97.75 80 ASP A N 1
ATOM 692 C CA . ASP A 1 80 ? -2.142 -3.625 4.112 1.00 97.75 80 ASP A CA 1
ATOM 693 C C . ASP A 1 80 ? -3.328 -4.390 3.505 1.00 97.75 80 ASP A C 1
ATOM 695 O O . ASP A 1 80 ? -3.233 -4.938 2.402 1.00 97.75 80 ASP A O 1
ATOM 699 N N . HIS A 1 81 ? -4.471 -4.411 4.197 1.00 97.44 81 HIS A N 1
ATOM 700 C CA . HIS A 1 81 ? -5.697 -5.032 3.691 1.00 97.44 81 HIS A CA 1
ATOM 701 C C . HIS A 1 81 ? -6.161 -4.379 2.379 1.00 97.44 81 HIS A C 1
ATOM 703 O O . HIS A 1 81 ? -6.468 -5.074 1.403 1.00 97.44 81 HIS A O 1
ATOM 709 N N . TYR A 1 82 ? -6.156 -3.047 2.336 1.00 96.94 82 TYR A N 1
ATOM 710 C CA . TYR A 1 82 ? -6.528 -2.255 1.171 1.00 96.94 82 TYR A CA 1
ATOM 711 C C . TYR A 1 82 ? -5.591 -2.524 -0.014 1.00 96.94 82 TYR A C 1
ATOM 713 O O . TYR A 1 82 ? -6.059 -2.838 -1.111 1.00 96.94 82 TYR A O 1
ATOM 721 N N . ALA A 1 83 ? -4.273 -2.486 0.203 1.00 97.81 83 ALA A N 1
ATOM 722 C CA . ALA A 1 83 ? -3.285 -2.784 -0.829 1.00 97.81 83 ALA A CA 1
ATOM 723 C C . ALA A 1 83 ? -3.440 -4.212 -1.361 1.00 97.81 83 ALA A C 1
ATOM 725 O O . ALA A 1 83 ? -3.436 -4.431 -2.574 1.00 97.81 83 ALA A O 1
ATOM 726 N N . ASN A 1 84 ? -3.655 -5.189 -0.476 1.00 98.50 84 ASN A N 1
ATOM 727 C CA . ASN A 1 84 ? -3.886 -6.568 -0.889 1.00 98.50 84 ASN A CA 1
ATOM 728 C C . ASN A 1 84 ? -5.120 -6.682 -1.789 1.00 98.50 84 ASN A C 1
ATOM 730 O O . ASN A 1 84 ? -5.065 -7.364 -2.811 1.00 98.50 84 ASN A O 1
ATOM 734 N N . ARG A 1 85 ? -6.213 -5.986 -1.451 1.00 98.06 85 ARG A N 1
ATOM 735 C CA . ARG A 1 85 ? -7.424 -5.961 -2.279 1.00 98.06 85 ARG A CA 1
ATOM 736 C C . ARG A 1 85 ? -7.181 -5.298 -3.636 1.00 98.06 85 ARG A C 1
ATOM 738 O O . ARG A 1 85 ? -7.624 -5.852 -4.640 1.00 98.06 85 ARG A O 1
ATOM 745 N N . TYR A 1 86 ? -6.476 -4.168 -3.664 1.00 98.12 86 TYR A N 1
ATOM 746 C CA . TYR A 1 86 ? -6.119 -3.433 -4.880 1.00 98.12 86 TYR A CA 1
ATOM 747 C C . TYR A 1 86 ? -5.333 -4.311 -5.866 1.00 98.12 86 TYR A C 1
ATOM 749 O O . TYR A 1 86 ? -5.796 -4.570 -6.980 1.00 98.12 86 TYR A O 1
ATOM 757 N N . PHE A 1 87 ? -4.190 -4.850 -5.433 1.00 98.69 87 PHE A N 1
ATOM 758 C CA . PHE A 1 87 ? -3.315 -5.636 -6.304 1.00 98.69 87 PHE A CA 1
ATOM 759 C C . PHE A 1 87 ? -3.940 -6.977 -6.718 1.00 98.69 87 PHE A C 1
ATOM 761 O O . PHE A 1 87 ? -3.808 -7.385 -7.875 1.00 98.69 87 PHE A O 1
ATOM 768 N N . LEU A 1 88 ? -4.668 -7.646 -5.814 1.00 98.69 88 LEU A N 1
ATOM 769 C CA . LEU A 1 88 ? -5.394 -8.878 -6.132 1.00 98.69 88 LEU A CA 1
ATOM 770 C C . LEU A 1 88 ? -6.460 -8.643 -7.203 1.00 98.69 88 LEU A C 1
ATOM 772 O O . LEU A 1 88 ? -6.574 -9.431 -8.146 1.00 98.69 88 LEU A O 1
ATOM 776 N N . LEU A 1 89 ? -7.265 -7.587 -7.057 1.00 98.56 89 LEU A N 1
ATOM 777 C CA . LEU A 1 89 ? -8.356 -7.308 -7.985 1.00 98.56 89 LEU A CA 1
ATOM 778 C C . LEU A 1 89 ? -7.815 -7.022 -9.387 1.00 98.56 89 LEU A C 1
ATOM 780 O O . LEU A 1 89 ? -8.327 -7.577 -10.357 1.00 98.56 89 LEU A O 1
ATOM 784 N N . ILE A 1 90 ? -6.747 -6.231 -9.495 1.00 98.56 90 ILE A N 1
ATOM 785 C CA . ILE A 1 90 ? -6.113 -5.937 -10.783 1.00 98.56 90 ILE A CA 1
ATOM 786 C C . ILE A 1 90 ? -5.505 -7.204 -11.388 1.00 98.56 90 ILE A C 1
ATOM 788 O O . ILE A 1 90 ? -5.835 -7.551 -12.519 1.00 98.56 90 ILE A O 1
ATOM 792 N N . SER A 1 91 ? -4.683 -7.941 -10.632 1.00 98.62 91 SER A N 1
ATOM 793 C CA . SER A 1 91 ? -4.025 -9.162 -11.121 1.00 98.62 91 SER A CA 1
ATOM 794 C C . SER A 1 91 ? -5.038 -10.214 -11.582 1.00 98.62 91 SER A C 1
ATOM 796 O O . SER A 1 91 ? -4.898 -10.781 -12.663 1.00 98.62 91 SER A O 1
ATOM 798 N N . SER A 1 92 ? -6.102 -10.445 -10.805 1.00 98.56 92 SER A N 1
ATOM 799 C CA . SER A 1 92 ? -7.170 -11.383 -11.182 1.00 98.56 92 SER A CA 1
ATOM 800 C C . SER A 1 92 ? -7.975 -10.910 -12.394 1.00 98.56 92 SER A C 1
ATOM 802 O O . SER A 1 92 ? -8.333 -11.728 -13.240 1.00 98.56 92 SER A O 1
ATOM 804 N N . THR A 1 93 ? -8.215 -9.603 -12.524 1.00 98.62 93 THR A N 1
ATOM 805 C CA . THR A 1 93 ? -8.912 -9.023 -13.680 1.00 98.62 93 THR A CA 1
ATOM 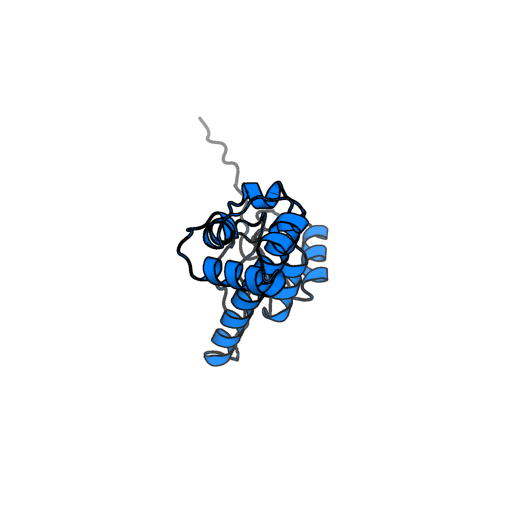806 C C . THR A 1 93 ? -8.080 -9.159 -14.949 1.00 98.62 93 THR A C 1
ATOM 808 O O . THR A 1 93 ? -8.587 -9.663 -15.949 1.00 98.62 93 THR A O 1
ATOM 811 N N . LEU A 1 94 ? -6.798 -8.787 -14.906 1.00 98.31 94 LEU A N 1
ATOM 812 C CA . LEU A 1 94 ? -5.890 -8.938 -16.043 1.00 98.31 94 LEU A CA 1
ATOM 813 C C . LEU A 1 94 ? -5.778 -10.407 -16.453 1.00 98.31 94 LEU A C 1
ATOM 815 O O . LEU A 1 94 ? -6.014 -10.723 -17.609 1.00 98.31 94 LEU A O 1
ATOM 819 N N . LYS A 1 95 ? -5.565 -11.329 -15.506 1.00 98.00 95 LYS A N 1
ATOM 820 C CA . LYS A 1 95 ? -5.504 -12.772 -15.803 1.00 98.00 95 LYS A CA 1
ATOM 821 C C . LYS A 1 95 ? -6.793 -13.327 -16.407 1.00 98.00 95 LYS A C 1
ATOM 823 O O . LYS A 1 95 ? -6.735 -14.255 -17.205 1.00 98.00 95 LYS A O 1
ATOM 828 N N . LYS A 1 96 ? -7.954 -12.788 -16.026 1.00 98.50 96 LYS A N 1
ATOM 829 C CA . LYS A 1 96 ? -9.246 -13.213 -16.577 1.00 98.50 96 LYS A CA 1
ATOM 830 C C . LYS A 1 96 ? -9.397 -12.828 -18.049 1.00 98.50 96 LYS A C 1
ATOM 832 O O . LYS A 1 96 ? -9.939 -13.619 -18.815 1.00 98.50 96 LYS A O 1
ATOM 837 N N . TYR A 1 97 ? -8.990 -11.616 -18.421 1.00 98.44 97 TYR A N 1
ATOM 838 C CA . TYR A 1 97 ? -9.246 -11.072 -19.759 1.00 98.44 97 TYR A CA 1
ATOM 839 C C . TYR A 1 97 ? -8.056 -11.198 -20.713 1.00 98.44 97 TYR A C 1
ATOM 841 O O . TYR A 1 97 ? -8.262 -11.287 -21.918 1.00 98.44 97 TYR A O 1
ATOM 849 N N . ASP A 1 98 ? -6.836 -11.242 -20.186 1.00 97.94 98 ASP A N 1
ATOM 850 C CA . ASP A 1 98 ? -5.605 -11.376 -20.955 1.00 97.94 98 ASP A CA 1
ATOM 851 C C . ASP A 1 98 ? -4.505 -12.112 -20.154 1.00 97.94 98 ASP A C 1
ATOM 853 O O . ASP A 1 98 ? -3.583 -11.500 -19.605 1.00 97.94 98 ASP A O 1
ATOM 857 N N . PRO A 1 99 ? -4.592 -13.450 -20.051 1.00 97.38 99 PRO A N 1
ATOM 858 C CA . PRO A 1 99 ? -3.710 -14.251 -19.199 1.00 97.38 99 PRO A CA 1
ATOM 859 C C . PRO A 1 99 ? -2.248 -14.313 -19.662 1.00 97.38 99 PRO A C 1
ATOM 861 O O . PRO A 1 99 ? -1.402 -14.777 -18.900 1.00 97.38 99 PRO A O 1
ATOM 864 N N . ASN A 1 100 ? -1.943 -13.896 -20.895 1.00 98.00 100 ASN A N 1
ATOM 865 C CA . ASN A 1 100 ? -0.612 -14.049 -21.496 1.00 98.00 100 ASN A CA 1
ATOM 866 C C . ASN A 1 100 ? 0.256 -12.785 -21.380 1.00 98.00 100 ASN A C 1
ATOM 868 O O . ASN A 1 100 ? 1.414 -12.791 -21.806 1.00 98.00 100 ASN A O 1
ATOM 872 N N . HIS A 1 101 ? -0.284 -11.703 -20.819 1.00 98.25 101 HIS A N 1
ATOM 873 C CA . HIS A 1 101 ? 0.408 -10.430 -20.666 1.00 98.25 101 HIS A CA 1
ATOM 874 C C . HIS A 1 101 ? 0.744 -10.133 -19.201 1.00 98.25 101 HIS A C 1
ATOM 876 O O . HIS A 1 101 ? -0.014 -10.439 -18.286 1.00 98.25 101 HIS A O 1
ATOM 882 N N . LEU A 1 102 ? 1.914 -9.521 -18.985 1.00 98.62 102 LEU A N 1
ATOM 883 C CA . LEU A 1 102 ? 2.437 -9.225 -17.650 1.00 98.62 102 LEU A CA 1
ATOM 884 C C . LEU A 1 102 ? 1.630 -8.121 -16.954 1.00 98.62 102 LEU A C 1
ATOM 886 O O . LEU A 1 102 ? 1.265 -7.122 -17.580 1.00 98.62 102 LEU A O 1
ATOM 890 N N . TYR A 1 103 ? 1.472 -8.227 -15.637 1.00 98.62 103 TYR A N 1
ATOM 891 C CA . TYR A 1 103 ? 1.077 -7.106 -14.792 1.00 98.62 103 TYR A CA 1
ATOM 892 C C . TYR A 1 103 ? 2.319 -6.334 -14.326 1.00 98.62 103 TYR A C 1
ATOM 894 O O . TYR A 1 103 ? 3.108 -6.823 -13.513 1.00 98.62 103 TYR A O 1
ATOM 902 N N . LEU A 1 104 ? 2.488 -5.112 -14.837 1.00 98.62 104 LEU A N 1
ATOM 903 C CA . LEU A 1 104 ? 3.667 -4.267 -14.619 1.00 98.62 104 LEU A CA 1
ATOM 904 C C . LEU A 1 104 ? 3.548 -3.350 -13.387 1.00 98.62 104 LEU A C 1
ATOM 906 O O . LEU A 1 104 ? 4.350 -2.430 -13.226 1.00 98.62 104 LEU A O 1
ATOM 910 N N . GLY A 1 105 ? 2.552 -3.562 -12.524 1.00 97.88 105 GLY A N 1
ATOM 911 C CA . GLY A 1 105 ? 2.328 -2.764 -11.318 1.00 97.88 105 GLY A CA 1
ATOM 912 C C . GLY A 1 105 ? 1.776 -1.361 -11.587 1.00 97.88 105 GLY A C 1
ATOM 913 O O . GLY A 1 105 ? 1.166 -1.110 -12.628 1.00 97.88 105 GLY A O 1
ATOM 914 N N . CYS A 1 106 ? 1.985 -0.463 -10.618 1.00 97.94 106 CYS A N 1
ATOM 915 C CA . CYS A 1 106 ? 1.349 0.858 -10.552 1.00 97.94 106 CYS A CA 1
ATOM 916 C C . CYS A 1 106 ? 2.325 2.041 -10.533 1.00 97.94 106 CYS A C 1
ATOM 918 O O . CYS A 1 106 ? 1.986 3.104 -10.013 1.00 97.94 106 CYS A O 1
ATOM 920 N N . ARG A 1 107 ? 3.545 1.850 -11.056 1.00 98.00 107 ARG A N 1
ATOM 921 C CA . ARG A 1 107 ? 4.556 2.906 -11.236 1.00 98.00 107 ARG A CA 1
ATOM 922 C C . ARG A 1 107 ? 4.778 3.688 -9.942 1.00 98.00 107 ARG A C 1
ATOM 924 O O . ARG A 1 107 ? 4.409 4.853 -9.819 1.00 98.00 107 ARG A O 1
ATOM 931 N N . PHE A 1 108 ? 5.311 3.005 -8.931 1.00 97.94 108 PHE A N 1
ATOM 932 C CA . PHE A 1 108 ? 5.585 3.622 -7.636 1.00 97.94 108 PHE A CA 1
ATOM 933 C C . PHE A 1 108 ? 6.585 4.770 -7.781 1.00 97.94 108 PHE A C 1
ATOM 935 O O . PHE A 1 108 ? 7.457 4.749 -8.645 1.00 97.94 108 PHE A O 1
ATOM 942 N N . THR A 1 109 ? 6.535 5.732 -6.865 1.00 95.12 109 THR A N 1
ATOM 943 C CA . THR A 1 109 ? 7.638 6.689 -6.717 1.00 95.12 109 THR A CA 1
ATOM 944 C C . THR A 1 109 ? 8.909 5.977 -6.233 1.00 95.12 109 THR A C 1
ATOM 946 O O . THR A 1 109 ? 8.836 4.956 -5.547 1.00 95.12 109 THR A O 1
ATOM 949 N N . ARG A 1 110 ? 10.089 6.531 -6.555 1.00 92.38 110 ARG A N 1
ATOM 950 C CA . ARG A 1 110 ? 11.416 5.941 -6.275 1.00 92.38 110 ARG A CA 1
ATOM 951 C C . ARG A 1 110 ? 11.590 5.353 -4.871 1.00 92.38 110 ARG A C 1
ATOM 953 O O . ARG A 1 110 ? 12.116 4.255 -4.721 1.00 92.38 110 ARG A O 1
ATOM 960 N N . ARG A 1 111 ? 11.186 6.080 -3.826 1.00 91.50 111 ARG A N 1
ATOM 961 C CA . ARG A 1 111 ? 11.349 5.621 -2.436 1.00 91.50 111 ARG A CA 1
ATOM 962 C C . ARG A 1 111 ? 10.336 4.494 -2.154 1.00 91.50 111 ARG A C 1
ATOM 964 O O . ARG A 1 111 ? 9.171 4.650 -2.486 1.00 91.50 111 ARG A O 1
ATOM 971 N N . PRO A 1 112 ? 10.665 3.391 -1.484 1.00 93.12 112 PRO A N 1
ATOM 972 C CA . PRO A 1 112 ? 9.650 2.385 -1.160 1.00 93.12 112 PRO A CA 1
ATOM 973 C C . PRO A 1 112 ? 8.677 2.855 -0.065 1.00 93.12 112 PRO A C 1
ATOM 975 O O . PRO A 1 112 ? 9.109 3.595 0.826 1.00 93.12 112 PRO A O 1
ATOM 978 N N . PRO A 1 113 ? 7.377 2.492 -0.124 1.00 95.75 113 PRO A N 1
ATOM 979 C CA . PRO A 1 113 ? 6.447 2.633 1.001 1.00 95.75 113 PRO A CA 1
ATOM 980 C C . PRO A 1 113 ? 6.817 1.657 2.135 1.00 95.75 113 PRO A C 1
ATOM 982 O O . PRO A 1 113 ? 7.938 1.145 2.181 1.00 95.75 113 PRO A O 1
ATOM 985 N N . ARG A 1 114 ? 5.897 1.395 3.075 1.00 96.56 114 ARG A N 1
ATOM 986 C CA . ARG A 1 114 ? 6.096 0.334 4.076 1.00 96.56 114 ARG A CA 1
ATOM 987 C C . ARG A 1 114 ? 6.396 -1.006 3.392 1.00 96.56 114 ARG A C 1
ATOM 989 O O . ARG A 1 114 ? 5.875 -1.290 2.311 1.00 96.56 114 ARG A O 1
ATOM 996 N N . LYS A 1 115 ? 7.229 -1.824 4.040 1.00 97.69 115 LYS A N 1
ATOM 997 C CA . LYS A 1 115 ? 7.705 -3.109 3.509 1.00 97.69 115 LYS A CA 1
ATOM 998 C C . LYS A 1 115 ? 6.548 -4.020 3.106 1.00 97.69 115 LYS A C 1
ATOM 1000 O O . LYS A 1 115 ? 6.586 -4.609 2.031 1.00 97.69 115 LYS A O 1
ATOM 1005 N N . GLU A 1 116 ? 5.508 -4.077 3.931 1.00 98.31 116 GLU A N 1
ATOM 1006 C CA . GLU A 1 116 ? 4.336 -4.927 3.731 1.00 98.31 116 GLU A CA 1
ATOM 1007 C C . GLU A 1 116 ? 3.620 -4.599 2.414 1.00 98.31 116 GLU A C 1
ATOM 1009 O O . GLU A 1 116 ? 3.220 -5.506 1.689 1.00 98.31 116 GLU A O 1
ATOM 1014 N N . ILE A 1 117 ? 3.532 -3.318 2.039 1.00 98.31 117 ILE A N 1
ATOM 1015 C CA . ILE A 1 117 ? 2.915 -2.887 0.776 1.00 98.31 117 ILE A CA 1
ATOM 1016 C C . ILE A 1 117 ? 3.736 -3.360 -0.426 1.00 98.31 117 ILE A C 1
ATOM 1018 O O . ILE A 1 117 ? 3.173 -3.818 -1.422 1.00 98.31 117 ILE A O 1
ATOM 1022 N N . VAL A 1 118 ? 5.067 -3.292 -0.333 1.00 98.44 118 VAL A N 1
ATOM 1023 C CA . VAL A 1 118 ? 5.966 -3.770 -1.395 1.00 98.44 118 VAL A CA 1
ATOM 1024 C C . VAL A 1 118 ? 5.906 -5.291 -1.527 1.00 98.44 118 VAL A C 1
ATOM 1026 O O . VAL A 1 118 ? 5.816 -5.805 -2.642 1.00 98.44 118 VAL A O 1
ATOM 1029 N N . GLU A 1 119 ? 5.895 -6.012 -0.405 1.00 98.75 119 GLU A N 1
ATOM 1030 C CA . GLU A 1 119 ? 5.711 -7.467 -0.377 1.00 98.75 119 GLU A CA 1
ATOM 1031 C C . GLU A 1 119 ? 4.356 -7.867 -0.975 1.00 98.75 119 GLU A C 1
ATOM 1033 O O . GLU A 1 119 ? 4.274 -8.806 -1.765 1.00 98.75 119 GLU A O 1
ATOM 1038 N N . ILE A 1 120 ? 3.282 -7.145 -0.641 1.00 98.81 120 ILE A N 1
ATOM 1039 C CA . ILE A 1 120 ? 1.946 -7.360 -1.205 1.00 98.81 120 ILE A CA 1
ATOM 1040 C C . ILE A 1 120 ? 1.953 -7.130 -2.717 1.00 98.81 120 ILE A C 1
ATOM 1042 O O . ILE A 1 120 ? 1.465 -7.989 -3.448 1.00 98.81 120 ILE A O 1
ATOM 1046 N N . ALA A 1 121 ? 2.528 -6.029 -3.204 1.00 98.69 121 ALA A N 1
ATOM 1047 C CA . ALA A 1 121 ? 2.663 -5.791 -4.641 1.00 98.69 121 ALA A CA 1
ATOM 1048 C C . ALA A 1 121 ? 3.436 -6.937 -5.320 1.00 98.69 121 ALA A C 1
ATOM 1050 O O . ALA A 1 121 ? 3.006 -7.455 -6.351 1.00 98.69 121 ALA A O 1
ATOM 1051 N N . GLY A 1 122 ? 4.516 -7.412 -4.690 1.00 98.62 122 GLY A N 1
ATOM 1052 C CA . GLY A 1 122 ? 5.301 -8.565 -5.136 1.00 98.62 122 GLY A CA 1
ATOM 1053 C C . GLY A 1 122 ? 4.524 -9.887 -5.187 1.00 98.62 122 GLY A C 1
ATOM 1054 O O . GLY A 1 122 ? 4.865 -10.763 -5.975 1.00 98.62 122 GLY A O 1
ATOM 1055 N N . LYS A 1 123 ? 3.433 -10.058 -4.431 1.00 98.69 123 LYS A N 1
ATOM 1056 C CA . LYS A 1 123 ? 2.582 -11.262 -4.543 1.00 98.69 123 LYS A CA 1
ATOM 1057 C C . LYS A 1 123 ? 1.794 -11.314 -5.855 1.00 98.69 123 LYS A C 1
ATOM 1059 O O . LYS A 1 123 ? 1.452 -12.407 -6.306 1.00 98.69 123 LYS A O 1
ATOM 1064 N N . TYR A 1 124 ? 1.493 -10.164 -6.457 1.00 98.75 124 TYR A N 1
ATOM 1065 C CA . TYR A 1 124 ? 0.503 -10.059 -7.534 1.00 98.75 124 TYR A CA 1
ATOM 1066 C C . TYR A 1 124 ? 1.052 -9.526 -8.856 1.00 98.75 124 TYR A C 1
ATOM 1068 O O . TYR A 1 124 ? 0.570 -9.951 -9.908 1.00 98.75 124 TYR A O 1
ATOM 1076 N N . CYS A 1 125 ? 2.015 -8.605 -8.805 1.00 98.62 125 CYS A N 1
ATOM 1077 C CA . CYS A 1 125 ? 2.685 -8.055 -9.978 1.00 98.62 125 CYS A CA 1
ATOM 1078 C C . CYS A 1 125 ? 3.725 -9.044 -10.513 1.00 98.62 125 CYS A C 1
ATOM 1080 O O . CYS A 1 125 ? 4.432 -9.707 -9.747 1.00 98.62 125 CYS A O 1
ATOM 1082 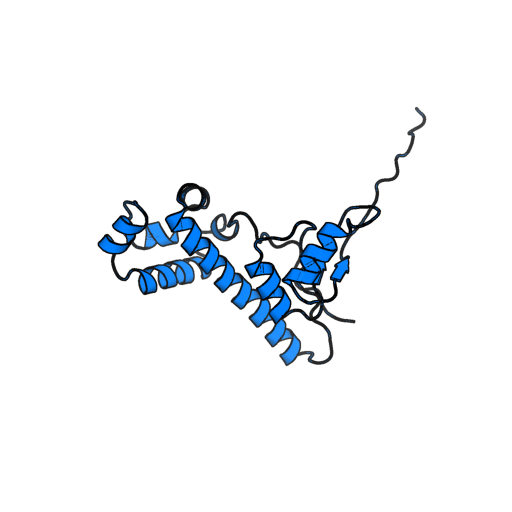N N . ASP A 1 126 ? 3.869 -9.098 -11.833 1.00 98.69 126 ASP A N 1
ATOM 1083 C CA . ASP A 1 126 ? 4.952 -9.851 -12.468 1.00 98.69 126 ASP A CA 1
ATOM 1084 C C . ASP A 1 126 ? 6.252 -9.037 -12.478 1.00 98.69 126 ASP A C 1
ATOM 1086 O O . ASP A 1 126 ? 7.341 -9.594 -12.343 1.00 98.69 126 ASP A O 1
ATOM 1090 N N . VAL A 1 127 ? 6.129 -7.709 -12.580 1.00 98.62 127 VAL A N 1
ATOM 1091 C CA . VAL A 1 127 ? 7.226 -6.734 -12.548 1.00 98.62 127 VAL A CA 1
ATOM 1092 C C . VAL A 1 127 ? 6.821 -5.567 -11.651 1.00 98.62 127 VAL A C 1
ATOM 1094 O O . VAL A 1 127 ? 5.683 -5.100 -11.716 1.00 98.62 127 VAL A O 1
ATOM 1097 N N . ILE A 1 128 ? 7.746 -5.068 -10.830 1.00 98.56 128 ILE A N 1
ATOM 1098 C CA . ILE A 1 128 ? 7.538 -3.835 -10.062 1.00 98.56 128 ILE A CA 1
ATOM 1099 C C . ILE A 1 128 ? 8.059 -2.655 -10.873 1.00 98.56 128 ILE A C 1
ATOM 1101 O O . ILE A 1 128 ? 9.235 -2.602 -11.230 1.00 98.56 128 ILE A O 1
ATOM 1105 N N . SER A 1 129 ? 7.184 -1.695 -11.158 1.00 98.19 129 SER A N 1
ATOM 1106 C CA . SER A 1 129 ? 7.551 -0.480 -11.878 1.00 98.19 129 SER A CA 1
ATOM 1107 C C . SER A 1 129 ? 7.768 0.709 -10.955 1.00 98.19 129 SER A C 1
ATOM 1109 O O . SER A 1 129 ? 6.978 0.933 -10.037 1.00 98.19 129 SER A O 1
ATOM 1111 N N . LEU A 1 130 ? 8.829 1.473 -11.224 1.00 97.81 130 LEU A N 1
ATOM 1112 C CA . LEU A 1 130 ? 9.276 2.618 -10.430 1.00 97.81 130 LEU A CA 1
ATOM 1113 C C . LEU A 1 130 ? 9.517 3.841 -11.322 1.00 97.81 130 LEU A C 1
ATOM 1115 O O . LEU A 1 130 ? 10.213 3.743 -12.330 1.00 97.81 130 LEU A O 1
ATOM 1119 N N . ASN A 1 131 ? 9.035 5.008 -10.920 1.00 97.25 131 ASN A N 1
ATOM 1120 C CA . ASN A 1 131 ? 9.404 6.287 -11.515 1.00 97.25 131 ASN A CA 1
ATOM 1121 C C . ASN A 1 131 ? 10.637 6.834 -10.787 1.00 97.25 131 ASN A C 1
ATOM 1123 O O . ASN A 1 131 ? 10.619 7.059 -9.570 1.00 97.25 131 ASN A O 1
ATOM 1127 N N . VAL A 1 132 ? 11.738 7.007 -11.524 1.00 96.00 132 VAL A N 1
ATOM 1128 C CA . VAL A 1 132 ? 13.052 7.365 -10.980 1.00 96.00 132 VAL A CA 1
ATOM 1129 C C . VAL A 1 132 ? 13.654 8.504 -11.795 1.00 96.00 132 VAL A C 1
ATOM 1131 O O . VAL A 1 132 ? 14.336 8.307 -12.795 1.00 96.00 132 VAL A O 1
ATOM 1134 N N . TYR A 1 133 ? 13.448 9.725 -11.310 1.00 92.81 133 TYR A N 1
ATOM 1135 C CA . TYR A 1 133 ? 14.026 10.941 -11.878 1.00 92.81 133 TYR A CA 1
ATOM 1136 C C . TYR A 1 133 ? 15.481 11.132 -11.424 1.00 92.81 133 TYR A C 1
ATOM 1138 O O . TYR A 1 133 ? 15.786 11.946 -10.554 1.00 92.81 133 TYR A O 1
ATOM 1146 N N . SER A 1 134 ? 16.373 10.311 -11.979 1.00 88.81 134 SER A N 1
ATOM 1147 C CA . SER A 1 134 ? 17.828 10.364 -11.803 1.00 88.81 134 SER A CA 1
ATOM 1148 C C . SER A 1 134 ? 18.516 9.906 -13.091 1.00 88.81 134 SER A C 1
ATOM 1150 O O . SER A 1 134 ? 17.953 9.100 -13.828 1.00 88.81 134 SER A O 1
ATOM 1152 N N . LEU A 1 135 ? 19.744 10.373 -13.348 1.00 87.00 135 LEU A N 1
ATOM 1153 C CA . LEU A 1 135 ? 20.566 9.886 -14.469 1.00 87.00 135 LEU A CA 1
ATOM 1154 C C . LEU A 1 135 ? 20.865 8.388 -14.321 1.00 87.00 135 LEU A C 1
ATOM 1156 O O . LEU A 1 135 ? 20.828 7.642 -15.293 1.00 87.00 135 LEU A O 1
ATOM 1160 N N . VAL A 1 136 ? 21.147 7.959 -13.091 1.00 89.44 136 VAL A N 1
ATOM 1161 C CA . VAL A 1 136 ? 21.356 6.557 -12.729 1.00 89.44 136 VAL A CA 1
ATOM 1162 C C . VAL A 1 136 ? 20.539 6.278 -11.466 1.00 89.44 136 VAL A C 1
ATOM 1164 O O . VAL A 1 136 ? 20.713 6.992 -10.471 1.00 89.44 136 VAL A O 1
ATOM 1167 N N . PRO A 1 137 ? 19.625 5.290 -11.471 1.00 91.25 137 PRO A N 1
ATOM 1168 C CA . PRO A 1 137 ? 18.975 4.826 -10.250 1.00 91.25 137 PRO A CA 1
ATOM 1169 C C . PRO A 1 137 ? 20.015 4.362 -9.225 1.00 91.25 137 PRO A C 1
ATOM 1171 O O . PRO A 1 137 ? 20.927 3.609 -9.567 1.00 91.25 137 PRO A O 1
ATOM 1174 N N . ALA A 1 138 ? 19.885 4.800 -7.971 1.00 93.50 138 ALA A N 1
ATOM 1175 C CA . ALA A 1 138 ? 20.786 4.366 -6.908 1.00 93.50 138 ALA A CA 1
ATOM 1176 C C . ALA A 1 138 ? 20.642 2.853 -6.688 1.00 93.50 138 ALA A C 1
ATOM 1178 O O . ALA A 1 138 ? 19.529 2.349 -6.516 1.00 93.50 138 ALA A O 1
ATOM 1179 N N . ARG A 1 139 ? 21.763 2.125 -6.699 1.00 94.31 139 ARG A N 1
ATOM 1180 C CA . ARG A 1 139 ? 21.777 0.659 -6.602 1.00 94.31 139 ARG A CA 1
ATOM 1181 C C . ARG A 1 139 ? 21.114 0.181 -5.315 1.00 94.31 139 ARG A C 1
ATOM 1183 O O . ARG A 1 139 ? 20.309 -0.739 -5.360 1.00 94.31 139 ARG A O 1
ATOM 1190 N N . GLU A 1 140 ? 21.405 0.839 -4.203 1.00 95.00 140 GLU A N 1
ATOM 1191 C CA . GLU A 1 140 ? 20.915 0.480 -2.874 1.00 95.00 140 GLU A CA 1
ATOM 1192 C C . GLU A 1 140 ? 19.386 0.611 -2.790 1.00 95.00 140 GLU A C 1
ATOM 1194 O O . GLU A 1 140 ? 18.716 -0.231 -2.193 1.00 95.00 140 GLU A O 1
ATOM 1199 N N . GLU A 1 141 ? 18.809 1.632 -3.437 1.00 94.12 141 GLU A N 1
ATOM 1200 C CA . GLU A 1 141 ? 17.353 1.797 -3.522 1.00 94.12 141 GLU A CA 1
ATOM 1201 C C . GLU A 1 141 ? 16.717 0.674 -4.358 1.00 94.12 141 GLU A C 1
ATOM 1203 O O . GLU A 1 141 ? 15.671 0.140 -3.982 1.00 94.12 141 GLU A O 1
ATOM 1208 N N . MET A 1 142 ? 17.347 0.286 -5.473 1.00 96.12 142 MET A N 1
ATOM 1209 C CA . MET A 1 142 ? 16.858 -0.806 -6.324 1.00 96.12 142 MET A CA 1
ATOM 1210 C C . MET A 1 142 ? 16.974 -2.163 -5.620 1.00 96.12 142 MET A C 1
ATOM 1212 O O . MET A 1 142 ? 16.044 -2.964 -5.663 1.00 96.12 142 MET A O 1
ATOM 1216 N N . GLU A 1 143 ? 18.078 -2.416 -4.919 1.00 97.00 143 GLU A N 1
ATOM 1217 C CA . GLU A 1 143 ? 18.275 -3.636 -4.132 1.00 97.00 143 GLU A CA 1
ATOM 1218 C C . GLU A 1 143 ? 17.246 -3.740 -3.005 1.00 97.00 143 GLU A C 1
ATOM 1220 O O . GLU A 1 143 ? 16.691 -4.814 -2.786 1.00 97.00 143 GLU A O 1
ATOM 1225 N N . LEU A 1 144 ? 16.909 -2.630 -2.344 1.00 97.25 144 LEU A N 1
ATOM 1226 C CA . LEU A 1 144 ? 15.848 -2.606 -1.340 1.00 97.25 144 LEU A CA 1
ATOM 1227 C C . LEU A 1 144 ? 14.497 -3.036 -1.937 1.00 97.25 144 LEU A C 1
ATOM 1229 O O . LEU A 1 144 ? 13.852 -3.941 -1.404 1.00 97.25 144 LEU A O 1
ATOM 1233 N N . TRP A 1 145 ? 14.086 -2.444 -3.062 1.00 98.12 145 TRP A N 1
ATOM 1234 C CA . TRP A 1 145 ? 12.856 -2.829 -3.768 1.00 98.12 145 TRP A CA 1
ATOM 1235 C C . TRP A 1 145 ? 12.851 -4.298 -4.195 1.00 98.12 145 TRP A C 1
ATOM 1237 O O . TRP A 1 145 ? 11.855 -4.999 -3.986 1.00 98.12 145 TRP A O 1
ATOM 1247 N N . TYR A 1 146 ? 13.955 -4.770 -4.774 1.00 98.25 146 TYR A N 1
ATOM 1248 C CA . TYR A 1 146 ? 14.098 -6.153 -5.218 1.00 98.25 146 TYR A CA 1
ATOM 1249 C C . TYR A 1 146 ? 14.011 -7.130 -4.040 1.00 98.25 146 TYR A C 1
ATOM 1251 O O . TYR A 1 146 ? 13.236 -8.080 -4.091 1.00 98.25 146 TYR A O 1
ATOM 1259 N N . ASN A 1 147 ? 14.729 -6.861 -2.947 1.00 98.31 147 ASN A N 1
ATOM 1260 C CA . ASN A 1 147 ? 14.760 -7.725 -1.767 1.00 98.31 147 ASN A CA 1
ATOM 1261 C C . ASN A 1 147 ? 13.398 -7.823 -1.064 1.00 98.31 147 ASN A C 1
ATOM 1263 O O . ASN A 1 147 ? 13.078 -8.870 -0.508 1.00 98.31 147 ASN A O 1
ATOM 1267 N N . MET A 1 148 ? 12.591 -6.756 -1.078 1.00 98.31 148 MET A N 1
ATOM 1268 C CA . MET A 1 148 ? 11.246 -6.776 -0.487 1.00 98.31 148 MET A CA 1
ATOM 1269 C C . MET A 1 148 ? 10.206 -7.424 -1.404 1.00 98.31 148 MET A C 1
ATOM 1271 O O . MET A 1 148 ? 9.357 -8.172 -0.934 1.00 98.31 148 MET A O 1
ATOM 1275 N N . SER A 1 149 ? 10.238 -7.129 -2.706 1.00 98.38 149 SER A N 1
ATOM 1276 C CA . SER A 1 149 ? 9.211 -7.614 -3.640 1.00 98.38 149 SER A CA 1
ATOM 1277 C C . SER A 1 149 ? 9.497 -9.008 -4.199 1.00 98.38 149 SER A C 1
ATOM 1279 O O . SER A 1 149 ? 8.564 -9.716 -4.573 1.00 98.38 149 SER A O 1
ATOM 1281 N N . GLY A 1 150 ? 10.772 -9.394 -4.305 1.00 98.50 150 GLY A N 1
ATOM 1282 C CA . GLY A 1 150 ? 11.210 -10.600 -5.007 1.00 98.50 150 GLY A CA 1
ATOM 1283 C C . GLY A 1 150 ? 10.940 -10.571 -6.517 1.00 98.50 150 GLY A C 1
ATOM 1284 O O . GLY A 1 150 ? 10.865 -11.631 -7.139 1.00 98.50 150 GLY A O 1
ATOM 1285 N N . LYS A 1 151 ? 10.734 -9.386 -7.112 1.00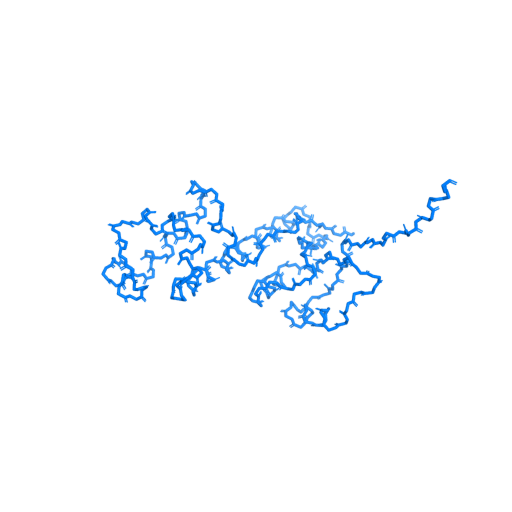 98.56 151 LYS A N 1
ATOM 1286 C CA . LYS A 1 151 ? 10.345 -9.222 -8.521 1.00 98.56 151 LYS A CA 1
ATOM 1287 C C . LYS A 1 151 ? 11.363 -8.412 -9.321 1.00 98.56 151 LYS A C 1
ATOM 1289 O O . LYS A 1 151 ? 11.998 -7.518 -8.763 1.00 98.56 151 LYS A O 1
ATOM 1294 N N . PRO A 1 152 ? 11.481 -8.660 -10.640 1.00 98.38 152 PRO A N 1
ATOM 1295 C CA . PRO A 1 152 ? 12.199 -7.765 -11.539 1.00 98.38 152 PRO A CA 1
ATOM 1296 C C . PRO A 1 152 ? 11.671 -6.330 -11.440 1.00 98.38 152 PRO A C 1
ATOM 1298 O O . PRO A 1 152 ? 10.470 -6.114 -11.246 1.00 98.38 152 PRO A O 1
ATOM 1301 N N . LEU A 1 153 ? 12.571 -5.360 -11.609 1.00 98.00 153 LEU A N 1
ATOM 1302 C CA . LEU A 1 153 ? 12.249 -3.936 -11.568 1.00 98.00 153 LEU A CA 1
ATOM 1303 C C . LEU A 1 153 ? 12.240 -3.334 -12.976 1.00 98.00 153 LEU A C 1
ATOM 1305 O O . LEU A 1 153 ? 13.077 -3.680 -13.809 1.00 98.00 153 LEU A O 1
ATOM 1309 N N . LEU A 1 154 ? 11.323 -2.399 -13.222 1.00 97.44 154 LEU A N 1
ATOM 1310 C CA . LEU A 1 154 ? 11.225 -1.633 -14.464 1.00 97.44 154 LEU A CA 1
ATOM 1311 C C . LEU A 1 154 ? 11.147 -0.137 -14.158 1.00 97.44 154 LEU A C 1
ATOM 1313 O O . LEU A 1 154 ? 10.282 0.301 -13.404 1.00 97.44 154 LEU A O 1
ATOM 1317 N N . ILE A 1 155 ? 12.016 0.664 -14.773 1.00 96.88 155 ILE A N 1
ATOM 1318 C CA . ILE A 1 155 ? 11.938 2.122 -14.653 1.00 96.88 155 ILE A CA 1
ATOM 1319 C C . ILE A 1 155 ? 10.846 2.641 -15.596 1.00 96.88 155 ILE A C 1
ATOM 1321 O O . ILE A 1 155 ? 10.937 2.467 -16.809 1.00 96.88 155 ILE A O 1
ATOM 1325 N N . GLY A 1 156 ? 9.796 3.235 -15.028 1.00 95.88 156 GLY A N 1
ATOM 1326 C CA . GLY A 1 156 ? 8.616 3.724 -15.741 1.00 95.88 156 GLY A CA 1
ATOM 1327 C C . GLY A 1 156 ? 8.737 5.161 -16.251 1.00 95.88 156 GLY A C 1
ATOM 1328 O O . GLY A 1 156 ? 8.160 5.476 -17.293 1.00 95.88 156 GLY A O 1
ATOM 1329 N N . GLU A 1 157 ? 9.480 6.012 -15.538 1.00 96.06 157 GLU A N 1
ATOM 1330 C CA . GLU A 1 157 ? 9.757 7.413 -15.883 1.00 96.06 157 GLU A CA 1
ATOM 1331 C C . GLU A 1 157 ? 11.177 7.785 -15.459 1.00 96.06 157 GLU A C 1
ATOM 1333 O O . GLU A 1 157 ? 11.629 7.407 -14.376 1.00 96.06 157 GLU A O 1
ATOM 1338 N N . HIS A 1 158 ? 11.853 8.557 -16.308 1.00 94.50 158 HIS A N 1
ATOM 1339 C CA . HIS A 1 158 ? 13.059 9.313 -15.986 1.00 94.50 158 HIS A CA 1
ATOM 1340 C C . HIS A 1 158 ? 13.168 10.488 -16.970 1.00 94.50 158 HIS A C 1
ATOM 1342 O O . HIS A 1 158 ? 12.692 10.399 -18.102 1.00 94.50 158 HIS A O 1
ATOM 1348 N N . HIS A 1 159 ? 13.791 11.588 -16.557 1.00 91.06 159 HIS A N 1
ATOM 1349 C CA . HIS A 1 159 ? 14.234 12.652 -17.459 1.00 91.06 159 HIS A CA 1
ATOM 1350 C C . HIS A 1 159 ? 15.372 13.436 -16.805 1.00 91.06 159 HIS A C 1
ATOM 1352 O O . HIS A 1 159 ? 15.568 13.368 -15.590 1.00 91.06 159 HIS A O 1
ATOM 1358 N N . LEU A 1 160 ? 16.096 14.212 -17.612 1.00 87.19 160 LEU A N 1
ATOM 1359 C CA . LEU A 1 160 ? 17.112 15.148 -17.145 1.00 87.19 160 LEU A CA 1
ATOM 1360 C C . LEU A 1 160 ? 16.884 16.509 -17.799 1.00 87.19 160 LEU A C 1
ATOM 1362 O O . LEU A 1 160 ? 16.806 16.574 -19.028 1.00 87.19 160 LEU A O 1
ATOM 1366 N N . PRO A 1 161 ? 16.782 17.597 -17.021 1.00 82.12 161 PRO A N 1
ATOM 1367 C CA . PRO A 1 161 ? 16.751 18.924 -17.606 1.00 82.12 161 PRO A CA 1
ATOM 1368 C C . PRO A 1 161 ? 18.128 19.248 -18.199 1.00 82.12 161 PRO A C 1
ATOM 1370 O O . PRO A 1 161 ? 19.150 19.146 -17.520 1.00 82.12 161 PRO A O 1
ATOM 1373 N N . LEU A 1 162 ? 18.158 19.678 -19.460 1.00 83.75 162 LEU A N 1
ATOM 1374 C CA . LEU A 1 162 ? 19.344 20.298 -20.044 1.00 83.75 162 LEU A CA 1
ATOM 1375 C C . LEU A 1 162 ? 19.365 21.777 -19.656 1.00 83.75 162 LEU A C 1
ATOM 1377 O O . LEU A 1 162 ? 18.368 22.487 -19.799 1.00 83.75 162 LEU A O 1
ATOM 1381 N N . LYS A 1 163 ? 20.508 22.257 -19.165 1.00 79.75 163 LYS A N 1
ATOM 1382 C CA . LYS A 1 163 ? 20.701 23.680 -18.886 1.00 79.75 163 LYS A CA 1
ATOM 1383 C C . LYS A 1 163 ? 21.011 24.383 -20.211 1.00 79.75 163 LYS A C 1
ATOM 1385 O O . LYS A 1 163 ? 22.068 24.159 -20.785 1.00 79.75 163 LYS A O 1
ATOM 1390 N N . SER A 1 164 ? 20.086 25.204 -20.706 1.00 79.25 164 SER A N 1
ATOM 1391 C CA . SER A 1 164 ? 20.348 26.105 -21.833 1.00 79.25 164 SER A CA 1
ATOM 1392 C C . SER A 1 164 ? 20.900 27.415 -21.288 1.00 79.25 164 SER A C 1
ATOM 1394 O O . SER A 1 164 ? 20.241 28.071 -20.479 1.00 79.25 164 SER A O 1
ATOM 1396 N N . GLU A 1 165 ? 22.074 27.834 -21.749 1.00 78.25 165 GLU A N 1
ATOM 1397 C CA . GLU A 1 165 ? 22.501 29.221 -21.585 1.00 78.25 165 GLU A CA 1
ATOM 1398 C C . GLU A 1 165 ? 21.636 30.062 -22.526 1.00 78.25 165 GLU A C 1
ATOM 1400 O O . GLU A 1 165 ? 21.775 29.992 -23.744 1.00 78.25 165 GLU A O 1
ATOM 1405 N N . LYS A 1 166 ? 20.658 30.798 -21.988 1.00 68.06 166 LYS A N 1
ATOM 1406 C CA . LYS A 1 166 ? 20.038 31.872 -22.765 1.00 68.06 166 LYS A CA 1
ATOM 1407 C C . LYS A 1 166 ? 21.114 32.943 -22.925 1.00 68.06 166 LYS A C 1
ATOM 1409 O O . LYS A 1 166 ? 21.401 33.649 -21.963 1.00 68.06 166 LYS A O 1
ATOM 1414 N N . THR A 1 167 ? 21.733 33.025 -24.098 1.00 63.19 167 THR A N 1
ATOM 1415 C CA . THR A 1 167 ? 22.510 34.205 -24.492 1.00 63.19 167 THR A CA 1
ATOM 1416 C C . THR A 1 167 ? 21.570 35.407 -24.436 1.00 63.19 167 THR A C 1
ATOM 1418 O O . THR A 1 167 ? 20.542 35.402 -25.118 1.00 63.19 167 THR A O 1
ATOM 1421 N N . ALA A 1 168 ? 21.875 36.343 -23.536 1.00 61.97 168 ALA A N 1
ATOM 1422 C CA . ALA A 1 168 ? 21.171 37.612 -23.374 1.00 61.97 168 ALA A CA 1
ATOM 1423 C C . ALA A 1 168 ? 21.380 38.528 -24.585 1.00 61.97 168 ALA A C 1
ATOM 1425 O O . ALA A 1 168 ? 22.456 38.419 -25.218 1.00 61.97 168 ALA A O 1
#

Radius of gyration: 19.63 Å; chains: 1; bounding box: 42×52×51 Å

pLDDT: mean 94.62, std 5.96, range [61.97, 98.81]

Sequence (168 aa):
MGYFIDNEQPWRDLKLFEGEKDKPFRFEWEKMIVEKYKDFHTLNKIWNSSFSNWEDVRNISNEAIIDNKKIKIDADKFEDHYANRYFLLISSTLKKYDPNHLYLGCRFTRRPPRKEIVEIAGKYCDVISLNVYSLVPAREEMELWYNMSGKPLLIGEHHLPLKSEKTA